Protein AF-A0A433EQ65-F1 (afdb_monomer)

pLDDT: mean 85.44, std 18.12, range [37.38, 97.94]

Solvent-accessible surface area (backbone atoms only — not comparable to full-atom values): 3579 Å² total; per-residue (Å²): 136,92,85,87,81,79,92,76,65,54,67,62,51,48,49,55,51,49,52,27,56,75,50,71,66,71,49,52,49,71,55,48,42,52,58,33,46,77,70,75,40,89,68,55,54,66,60,48,46,54,47,43,57,73,76,74,106

Mean predicted aligned error: 6.28 Å

Radius of gyration: 10.88 Å; Cα contacts (8 Å, |Δi|>4): 38; chains: 1; bounding box: 28×22×26 Å

Structure (mmCIF, N/CA/C/O backbone):
data_AF-A0A433EQ65-F1
#
_entry.id   AF-A0A433EQ65-F1
#
loop_
_atom_site.group_PDB
_atom_site.id
_atom_site.type_symbol
_atom_site.label_atom_id
_atom_site.label_alt_id
_atom_site.label_comp_id
_atom_site.label_asym_id
_atom_site.label_entity_id
_atom_site.label_seq_id
_atom_site.pdbx_PDB_ins_code
_atom_site.Cartn_x
_atom_site.Cartn_y
_atom_site.Cartn_z
_atom_site.occupancy
_atom_site.B_iso_or_equiv
_atom_site.auth_seq_id
_atom_site.auth_comp_id
_atom_site.auth_asym_id
_atom_site.auth_atom_id
_atom_site.pdbx_PDB_model_num
ATOM 1 N N . MET A 1 1 ? 17.357 -13.347 -0.617 1.00 37.38 1 MET A N 1
ATOM 2 C CA . MET A 1 1 ? 17.651 -12.200 0.274 1.00 37.38 1 MET A CA 1
ATOM 3 C C . MET A 1 1 ? 16.887 -12.402 1.575 1.00 37.38 1 MET A C 1
ATOM 5 O O . MET A 1 1 ? 15.685 -12.626 1.517 1.00 37.38 1 MET A O 1
ATOM 9 N N . LYS A 1 2 ? 17.584 -12.439 2.718 1.00 42.31 2 LYS A N 1
ATOM 10 C CA . LYS A 1 2 ? 16.987 -12.639 4.052 1.00 42.31 2 LYS A CA 1
ATOM 11 C C . LYS A 1 2 ? 16.321 -11.334 4.509 1.00 42.31 2 LYS A C 1
ATOM 13 O O . LYS A 1 2 ? 16.973 -10.296 4.462 1.00 42.31 2 LYS A O 1
A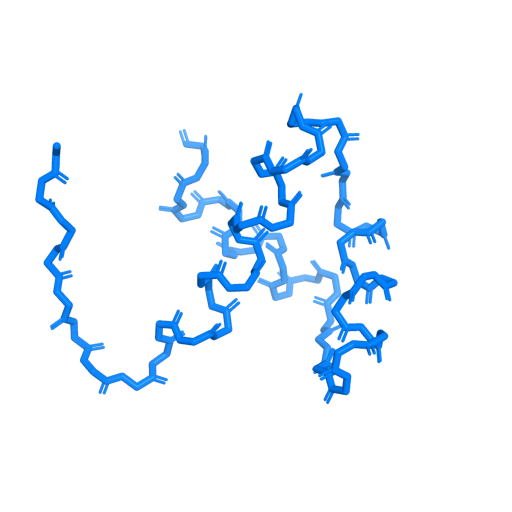TOM 18 N N . LEU A 1 3 ? 15.051 -11.381 4.924 1.00 44.81 3 LEU A N 1
ATOM 19 C CA . LEU A 1 3 ? 14.357 -10.242 5.535 1.00 44.81 3 LEU A CA 1
ATOM 20 C C . LEU A 1 3 ? 14.279 -10.465 7.051 1.00 44.81 3 LEU A C 1
ATOM 22 O O . LEU A 1 3 ? 13.622 -11.392 7.526 1.00 44.81 3 LEU A O 1
ATOM 26 N N . ASN A 1 4 ? 14.991 -9.629 7.796 1.00 51.09 4 ASN A N 1
ATOM 27 C CA . ASN A 1 4 ? 15.163 -9.731 9.242 1.00 51.09 4 ASN A CA 1
ATOM 28 C C . ASN A 1 4 ? 13.987 -9.010 9.928 1.00 51.09 4 ASN A C 1
ATOM 30 O O . ASN A 1 4 ? 13.694 -7.855 9.621 1.00 51.09 4 ASN A O 1
ATOM 34 N N . ASN A 1 5 ? 13.291 -9.700 10.831 1.00 51.41 5 ASN A N 1
ATOM 35 C CA . ASN A 1 5 ? 11.966 -9.332 11.341 1.00 51.41 5 ASN A CA 1
ATOM 36 C C . ASN A 1 5 ? 12.003 -8.814 12.797 1.00 51.41 5 ASN A C 1
ATOM 38 O O . ASN A 1 5 ? 12.286 -9.613 13.691 1.00 51.41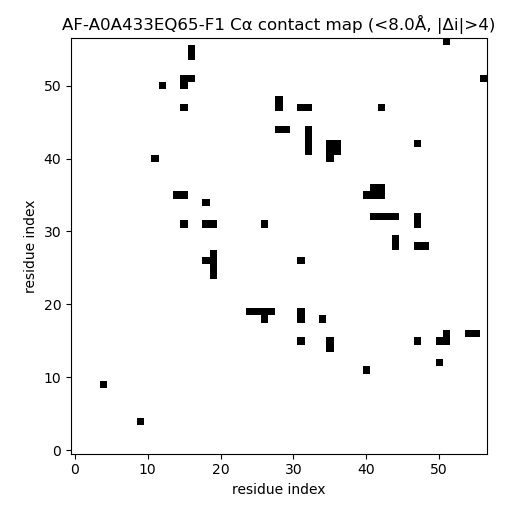 5 ASN A O 1
ATOM 42 N N . PRO A 1 6 ? 11.608 -7.551 13.076 1.00 47.00 6 PRO A N 1
ATOM 43 C CA . PRO A 1 6 ? 11.041 -7.181 14.376 1.00 47.00 6 PRO A CA 1
ATOM 44 C C . PRO A 1 6 ? 9.503 -7.274 14.365 1.00 47.00 6 PRO A C 1
ATOM 46 O O . PRO A 1 6 ? 8.798 -6.428 13.818 1.00 47.00 6 PRO A O 1
ATOM 49 N N . LYS A 1 7 ? 9.009 -8.340 14.996 1.00 49.50 7 LYS A N 1
ATOM 50 C CA . LYS A 1 7 ? 7.630 -8.842 15.086 1.00 49.50 7 LYS A CA 1
ATOM 51 C C . LYS A 1 7 ? 6.613 -7.793 15.585 1.00 49.50 7 LYS A C 1
ATOM 53 O O . LYS A 1 7 ? 6.549 -7.532 16.778 1.00 49.50 7 LYS A O 1
ATOM 58 N N . SER A 1 8 ? 5.814 -7.208 14.685 1.00 44.53 8 SER A N 1
ATOM 59 C CA . SER A 1 8 ? 4.402 -6.775 14.904 1.00 44.53 8 SER A CA 1
ATOM 60 C C . SER A 1 8 ? 3.881 -5.862 13.782 1.00 44.53 8 SER A C 1
ATOM 62 O O . SER A 1 8 ? 2.742 -6.020 13.358 1.00 44.53 8 SER A O 1
ATOM 64 N N . ASN A 1 9 ? 4.720 -4.984 13.216 1.00 53.50 9 ASN A N 1
ATOM 65 C CA . ASN A 1 9 ? 4.332 -4.085 12.109 1.00 53.50 9 ASN A CA 1
ATOM 66 C C . ASN A 1 9 ? 4.450 -4.712 10.704 1.00 53.50 9 ASN A C 1
ATOM 68 O O . ASN A 1 9 ? 3.951 -4.156 9.726 1.00 53.50 9 ASN A O 1
ATOM 72 N N . HIS A 1 10 ? 5.075 -5.888 10.597 1.00 62.00 10 HIS A N 1
ATOM 73 C CA . HIS A 1 10 ? 5.370 -6.534 9.311 1.00 62.00 10 HIS A CA 1
ATOM 74 C C . HIS A 1 10 ? 4.132 -6.922 8.517 1.00 62.00 10 HIS A C 1
ATOM 76 O O . HIS A 1 10 ? 4.204 -6.975 7.301 1.00 62.00 10 HIS A O 1
ATOM 82 N N . THR A 1 11 ? 2.993 -7.195 9.151 1.00 81.94 11 THR A N 1
ATOM 83 C CA . THR A 1 11 ? 1.802 -7.664 8.424 1.00 81.94 11 THR A CA 1
ATOM 84 C C . THR A 1 11 ? 1.246 -6.590 7.491 1.00 81.94 11 THR A C 1
ATOM 86 O O . THR A 1 11 ? 0.943 -6.876 6.334 1.00 81.94 11 THR A O 1
ATOM 89 N N . ILE A 1 12 ? 1.188 -5.342 7.961 1.00 89.50 12 ILE A N 1
ATOM 90 C CA . ILE A 1 12 ? 0.721 -4.194 7.177 1.00 89.50 12 ILE A CA 1
ATOM 91 C C . ILE A 1 12 ? 1.751 -3.801 6.115 1.00 89.50 12 ILE A C 1
ATOM 93 O O . ILE A 1 12 ? 1.391 -3.598 4.952 1.00 89.50 12 ILE A O 1
ATOM 97 N N . ASP A 1 13 ? 3.026 -3.726 6.498 1.00 92.12 13 ASP A N 1
ATOM 98 C CA . ASP A 1 13 ? 4.095 -3.327 5.584 1.00 92.12 13 ASP A CA 1
ATOM 99 C C . ASP A 1 13 ? 4.249 -4.364 4.457 1.00 92.12 13 ASP A C 1
ATOM 101 O O . ASP A 1 13 ? 4.288 -4.005 3.279 1.00 92.12 13 ASP A O 1
ATOM 105 N N . ASN A 1 14 ? 4.188 -5.660 4.786 1.00 92.06 14 ASN A N 1
ATOM 106 C CA . ASN A 1 14 ? 4.197 -6.743 3.803 1.00 92.06 14 ASN A CA 1
ATOM 107 C C . ASN A 1 14 ? 2.952 -6.728 2.916 1.00 92.06 14 ASN A C 1
ATOM 109 O O . ASN A 1 14 ? 3.065 -7.007 1.724 1.00 92.06 14 ASN A O 1
ATOM 113 N N . ALA A 1 15 ? 1.773 -6.384 3.444 1.00 94.25 15 ALA A N 1
ATOM 114 C CA . ALA A 1 15 ? 0.574 -6.245 2.620 1.00 94.25 15 ALA A CA 1
ATOM 115 C C . ALA A 1 15 ? 0.768 -5.145 1.561 1.00 94.25 15 ALA A C 1
ATOM 117 O O . ALA A 1 15 ? 0.586 -5.404 0.370 1.00 94.25 15 ALA A O 1
ATOM 118 N N . VAL A 1 16 ? 1.250 -3.962 1.965 1.00 95.06 16 VAL A N 1
ATOM 119 C CA . VAL A 1 16 ? 1.579 -2.852 1.050 1.00 95.06 16 VAL A CA 1
ATOM 120 C C . VAL A 1 16 ? 2.606 -3.279 -0.003 1.00 95.06 16 VAL A C 1
ATOM 122 O O . VAL A 1 16 ? 2.363 -3.109 -1.200 1.00 95.06 16 VAL A O 1
ATOM 125 N N . ILE A 1 17 ? 3.731 -3.861 0.427 1.00 93.62 17 ILE A N 1
ATOM 126 C CA . ILE A 1 17 ? 4.822 -4.283 -0.463 1.00 93.62 17 ILE A CA 1
ATOM 127 C C . ILE A 1 17 ? 4.342 -5.378 -1.421 1.00 93.62 17 ILE A C 1
ATOM 129 O O . ILE A 1 17 ? 4.608 -5.313 -2.620 1.00 93.62 17 ILE A O 1
ATOM 133 N N . SER A 1 18 ? 3.580 -6.357 -0.930 1.00 94.50 18 SER A N 1
ATOM 134 C CA . SER A 1 18 ? 3.070 -7.454 -1.754 1.00 94.50 18 SER A CA 1
ATOM 135 C C . SER A 1 18 ? 2.116 -6.965 -2.843 1.00 94.50 18 SER A C 1
ATOM 137 O O . SER A 1 18 ? 2.237 -7.407 -3.983 1.00 94.50 18 SER 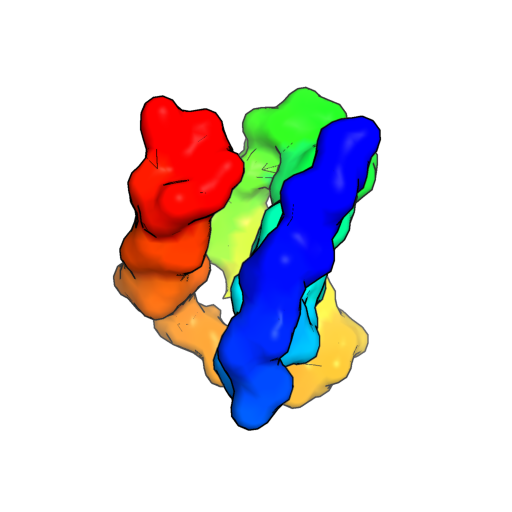A O 1
ATOM 139 N N . ILE A 1 19 ? 1.218 -6.019 -2.541 1.00 95.56 19 ILE A N 1
ATOM 140 C CA . ILE A 1 19 ? 0.321 -5.412 -3.534 1.00 95.56 19 ILE A CA 1
ATOM 141 C C . ILE A 1 19 ? 1.141 -4.653 -4.579 1.00 95.56 19 ILE A C 1
ATOM 143 O O . ILE A 1 19 ? 0.904 -4.799 -5.781 1.00 95.56 19 ILE A O 1
ATOM 147 N N . PHE A 1 20 ? 2.129 -3.872 -4.139 1.00 95.12 20 PHE A N 1
ATOM 148 C CA . PHE A 1 20 ? 2.993 -3.121 -5.042 1.00 95.12 20 PHE A CA 1
ATOM 149 C C . PHE A 1 20 ? 3.752 -4.045 -6.005 1.00 95.12 20 PHE A C 1
ATOM 151 O O . PHE A 1 20 ? 3.699 -3.846 -7.222 1.00 95.12 20 PHE A O 1
ATOM 158 N N . LEU A 1 21 ? 4.378 -5.107 -5.491 1.00 93.69 21 LEU A N 1
ATOM 159 C CA . LEU A 1 21 ? 5.112 -6.081 -6.301 1.00 93.69 21 LEU A CA 1
ATOM 160 C C . LEU A 1 21 ? 4.189 -6.880 -7.231 1.00 93.69 21 LEU A C 1
ATOM 162 O O . LEU A 1 21 ? 4.479 -6.981 -8.423 1.00 93.69 21 LEU A O 1
ATOM 166 N N . LYS A 1 22 ? 3.038 -7.362 -6.739 1.00 95.31 22 LYS A N 1
ATOM 167 C CA . LYS A 1 22 ? 2.025 -8.056 -7.560 1.00 95.31 22 LYS A CA 1
ATOM 168 C C . LYS A 1 22 ? 1.495 -7.177 -8.693 1.00 95.31 22 LYS A C 1
ATOM 170 O O . LYS A 1 22 ? 1.207 -7.676 -9.774 1.00 95.31 22 LYS A O 1
ATOM 175 N N . SER A 1 23 ? 1.429 -5.861 -8.486 1.00 93.94 23 SER A N 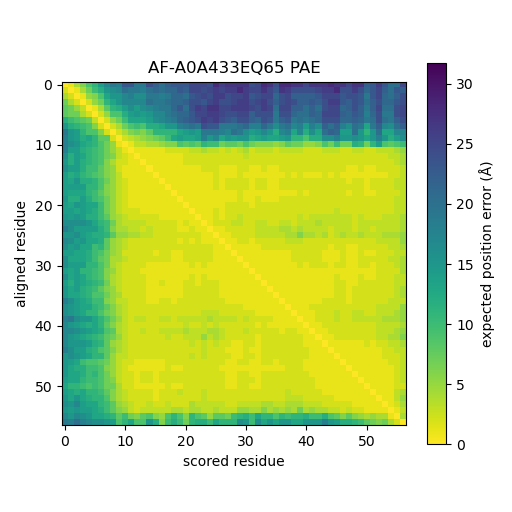1
ATOM 176 C CA . SER A 1 23 ? 1.028 -4.903 -9.523 1.00 93.94 23 SER A CA 1
ATOM 177 C C . SER A 1 23 ? 2.107 -4.611 -10.576 1.00 93.94 23 SER A C 1
ATOM 179 O O . SER A 1 23 ? 1.906 -3.739 -11.424 1.00 93.94 23 SER A O 1
ATOM 181 N N . ARG A 1 24 ? 3.260 -5.298 -10.521 1.00 94.69 24 ARG A N 1
ATOM 182 C CA . ARG A 1 24 ? 4.468 -4.984 -11.302 1.00 94.69 24 ARG A CA 1
ATOM 183 C C . ARG A 1 24 ? 4.936 -3.543 -11.084 1.00 94.69 24 ARG A C 1
ATOM 185 O O . ARG A 1 24 ? 5.334 -2.874 -12.026 1.00 94.69 24 ARG A O 1
ATOM 192 N N . LYS A 1 25 ? 4.863 -3.066 -9.834 1.00 91.88 25 LYS A N 1
ATOM 193 C CA . LYS A 1 25 ? 5.268 -1.712 -9.413 1.00 91.88 25 LYS A CA 1
ATOM 194 C C . LYS A 1 25 ? 4.444 -0.565 -10.027 1.00 91.88 25 LYS A C 1
ATOM 196 O O . LYS A 1 25 ? 4.827 0.593 -9.912 1.00 91.88 25 LYS A O 1
ATOM 201 N N . ASN A 1 26 ? 3.285 -0.857 -10.624 1.00 94.38 26 ASN A N 1
ATOM 202 C CA . ASN A 1 26 ? 2.451 0.148 -11.298 1.00 94.38 26 ASN A CA 1
ATOM 203 C C . ASN A 1 26 ? 1.458 0.856 -10.366 1.00 94.38 26 ASN A C 1
ATOM 205 O O . ASN A 1 26 ? 0.783 1.810 -10.765 1.00 94.38 26 ASN A O 1
ATOM 209 N N . TYR A 1 27 ? 1.262 0.351 -9.148 1.00 96.56 27 TYR A N 1
ATOM 210 C CA . TYR A 1 27 ? 0.269 0.903 -8.234 1.00 96.56 27 TYR A CA 1
ATOM 211 C C . TYR A 1 27 ? 0.888 1.940 -7.305 1.00 96.56 27 TYR A C 1
ATOM 213 O O . TYR A 1 27 ? 1.710 1.624 -6.455 1.00 96.56 27 TYR A O 1
ATOM 221 N N . GLY A 1 28 ? 0.412 3.180 -7.415 1.00 94.94 28 GLY A N 1
ATOM 222 C CA . GLY A 1 28 ? 0.656 4.209 -6.408 1.00 94.94 28 GLY A CA 1
ATOM 223 C C . GLY A 1 28 ? -0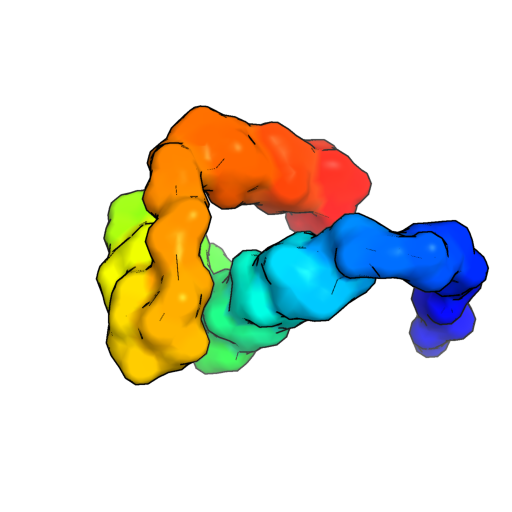.223 4.041 -5.163 1.00 94.94 28 GLY A C 1
ATOM 224 O O . GLY A 1 28 ? -1.147 3.220 -5.117 1.00 94.94 28 GLY A O 1
ATOM 225 N N . THR A 1 29 ? -0.001 4.903 -4.169 1.00 96.69 29 THR A N 1
ATOM 226 C CA . THR A 1 29 ? -0.668 4.861 -2.851 1.00 96.69 29 THR A CA 1
ATOM 227 C C . THR A 1 29 ? -2.201 4.825 -2.926 1.00 96.69 29 THR A C 1
ATOM 229 O O . THR A 1 29 ? -2.846 4.181 -2.099 1.00 96.69 29 THR A O 1
ATOM 232 N N . ARG A 1 30 ? -2.809 5.459 -3.943 1.00 97.38 30 ARG A N 1
ATOM 233 C CA . ARG A 1 30 ? -4.261 5.416 -4.191 1.00 97.38 30 ARG A CA 1
ATOM 234 C C . ARG A 1 30 ? -4.763 4.003 -4.503 1.00 97.38 30 ARG A C 1
ATOM 236 O O . ARG A 1 30 ? -5.746 3.588 -3.899 1.00 97.38 30 ARG A O 1
ATOM 243 N N . LYS A 1 31 ? -4.118 3.286 -5.430 1.00 97.94 31 LYS A N 1
ATOM 244 C CA . LYS A 1 31 ? -4.532 1.927 -5.828 1.00 97.94 31 LYS A CA 1
ATOM 245 C C . LYS A 1 31 ? -4.226 0.912 -4.728 1.00 97.94 31 LYS A C 1
ATOM 247 O O . LYS A 1 31 ? -5.062 0.062 -4.444 1.00 97.94 31 LYS A O 1
ATOM 252 N N . ILE A 1 32 ? -3.088 1.067 -4.048 1.00 97.38 32 ILE A N 1
ATOM 253 C CA . ILE A 1 32 ? -2.733 0.230 -2.893 1.00 97.38 32 ILE A CA 1
ATOM 254 C C . ILE A 1 32 ? -3.777 0.372 -1.779 1.00 97.38 32 ILE A C 1
ATOM 256 O O . ILE A 1 32 ? -4.220 -0.634 -1.239 1.00 97.38 32 ILE A O 1
ATOM 260 N N . LYS A 1 33 ? -4.247 1.593 -1.480 1.00 97.75 33 LYS A N 1
ATOM 261 C CA . LYS A 1 33 ? -5.307 1.809 -0.480 1.00 97.75 33 LYS A CA 1
ATOM 262 C C . LYS A 1 33 ? -6.593 1.040 -0.807 1.00 97.75 33 LYS A C 1
ATOM 264 O O . LYS A 1 33 ? -7.200 0.488 0.102 1.00 97.75 33 LYS A O 1
ATOM 269 N N . VAL A 1 34 ? -7.006 1.013 -2.077 1.00 97.88 34 VAL A N 1
ATOM 270 C CA . VAL A 1 34 ? -8.206 0.273 -2.512 1.00 97.88 34 VAL A CA 1
ATOM 271 C C . VAL A 1 34 ? -8.012 -1.233 -2.321 1.00 97.88 34 VAL A C 1
ATOM 273 O O . VAL A 1 34 ? -8.872 -1.879 -1.736 1.00 97.88 34 VAL A O 1
ATOM 276 N N . MET A 1 35 ? -6.861 -1.771 -2.735 1.00 97.00 35 MET A N 1
ATOM 277 C CA . MET A 1 35 ? -6.527 -3.193 -2.560 1.00 97.00 35 MET A CA 1
ATOM 278 C C . MET A 1 35 ? -6.454 -3.606 -1.082 1.00 97.00 35 MET A C 1
ATOM 280 O O . MET A 1 35 ? -6.925 -4.674 -0.713 1.00 97.00 35 MET A O 1
ATOM 284 N N . LEU A 1 36 ? -5.912 -2.748 -0.215 1.00 96.38 36 LEU A N 1
ATOM 285 C CA . LEU A 1 36 ? -5.890 -2.992 1.229 1.00 96.38 36 LEU A CA 1
ATOM 286 C C . LEU A 1 36 ? -7.294 -2.972 1.840 1.00 96.38 36 LEU A C 1
ATOM 288 O O . LEU A 1 36 ? -7.610 -3.823 2.665 1.00 96.38 36 LEU A O 1
ATOM 292 N N . ALA A 1 37 ? -8.156 -2.048 1.406 1.00 96.38 37 ALA A N 1
ATOM 293 C CA . ALA A 1 37 ? -9.535 -1.985 1.882 1.00 96.38 37 ALA A CA 1
ATOM 294 C C . ALA A 1 37 ? -10.325 -3.258 1.528 1.00 96.38 37 ALA A C 1
ATOM 296 O O . ALA A 1 37 ? -11.105 -3.726 2.349 1.00 96.38 37 ALA A O 1
ATOM 297 N N . GLN A 1 38 ? -10.064 -3.869 0.364 1.00 95.62 38 GLN A N 1
ATOM 298 C CA . GLN A 1 38 ? -10.632 -5.175 -0.014 1.00 95.62 38 GLN A CA 1
ATOM 299 C C . GLN A 1 38 ? -10.182 -6.320 0.908 1.00 95.62 38 GLN A C 1
ATOM 301 O O . GLN A 1 38 ? -10.860 -7.336 1.004 1.00 95.62 38 GLN A O 1
ATOM 306 N N . GLN A 1 39 ? -9.054 -6.156 1.601 1.00 93.12 39 GLN A N 1
ATOM 307 C CA . GLN A 1 39 ? -8.533 -7.096 2.596 1.00 93.12 39 GLN A CA 1
ATOM 308 C C . GLN A 1 39 ? -8.935 -6.716 4.032 1.00 93.12 39 GLN A C 1
ATOM 310 O O . GLN A 1 39 ? -8.365 -7.241 4.984 1.00 93.12 39 GLN A O 1
ATOM 315 N N . ASN A 1 40 ? -9.888 -5.791 4.202 1.00 93.62 40 ASN A N 1
ATOM 316 C CA . ASN A 1 40 ? -10.287 -5.212 5.490 1.00 93.62 40 ASN A CA 1
ATOM 317 C C . ASN A 1 40 ? -9.150 -4.477 6.230 1.00 93.62 40 ASN A C 1
ATOM 319 O O . ASN A 1 40 ? -9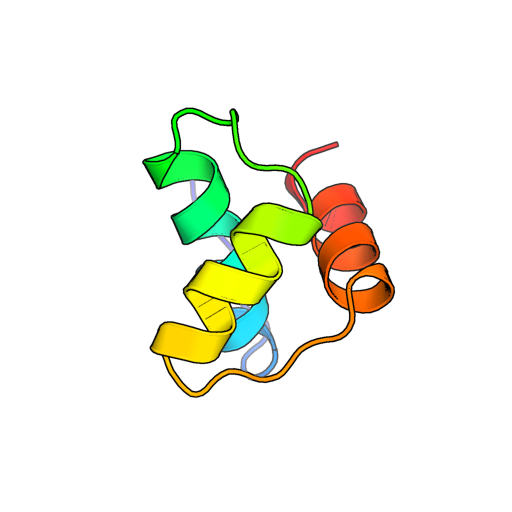.208 -4.276 7.442 1.00 93.62 40 ASN A O 1
ATOM 323 N N . ILE A 1 41 ? -8.118 -4.029 5.506 1.00 93.88 41 ILE A N 1
ATOM 324 C CA . ILE A 1 41 ? -7.007 -3.244 6.050 1.00 93.88 41 ILE A CA 1
ATOM 325 C C . ILE A 1 41 ? -7.224 -1.769 5.696 1.00 93.88 41 ILE A C 1
ATOM 327 O O . ILE A 1 41 ? -7.037 -1.335 4.557 1.00 93.88 41 ILE A O 1
ATOM 331 N N . LEU A 1 42 ? -7.588 -0.959 6.690 1.00 94.69 42 LEU A N 1
ATOM 332 C CA . LEU A 1 42 ? -7.795 0.479 6.514 1.00 94.69 42 LEU A CA 1
ATOM 333 C C . LEU A 1 42 ? -6.515 1.261 6.824 1.00 94.69 42 LEU A C 1
ATOM 335 O O . LEU A 1 42 ? -6.069 1.343 7.966 1.00 94.69 42 LEU A O 1
ATOM 339 N N . LEU A 1 43 ? -5.931 1.885 5.796 1.00 94.81 43 LEU A N 1
ATOM 340 C CA . LEU A 1 43 ? -4.753 2.749 5.931 1.00 94.81 43 LEU A CA 1
ATOM 341 C C . LEU A 1 43 ? -4.927 4.096 5.229 1.00 94.81 43 LEU A C 1
ATOM 343 O O . LEU A 1 43 ? -5.591 4.227 4.194 1.00 94.81 43 LEU A O 1
ATOM 347 N N . SER A 1 44 ? -4.264 5.117 5.773 1.00 96.50 44 SER A N 1
ATOM 348 C CA . SER A 1 44 ? -4.134 6.416 5.116 1.00 96.50 44 SER A CA 1
ATOM 349 C C . SER A 1 44 ? -3.096 6.356 3.991 1.00 96.50 44 SER A C 1
ATOM 351 O O . SER A 1 44 ? -2.120 5.605 4.053 1.00 96.50 44 SER A O 1
ATOM 353 N N . ARG A 1 45 ? -3.265 7.193 2.958 1.00 96.25 45 ARG A N 1
ATOM 354 C CA . ARG A 1 45 ? -2.290 7.278 1.855 1.00 96.25 45 ARG A CA 1
ATOM 355 C C . ARG A 1 45 ? -0.909 7.727 2.338 1.00 96.25 45 ARG A C 1
ATOM 357 O O . ARG A 1 45 ? 0.085 7.250 1.806 1.00 96.25 45 ARG A O 1
ATOM 364 N N . ILE A 1 46 ? -0.852 8.581 3.366 1.00 96.94 46 ILE A N 1
ATOM 365 C CA . ILE A 1 46 ? 0.399 9.047 3.985 1.00 96.94 46 ILE A CA 1
ATOM 366 C C . ILE A 1 46 ? 1.141 7.876 4.637 1.00 96.94 46 ILE A C 1
ATOM 368 O O . ILE A 1 46 ? 2.342 7.728 4.432 1.00 96.94 46 ILE A O 1
ATOM 372 N N . LYS A 1 47 ? 0.437 7.008 5.379 1.00 95.06 47 LYS A N 1
ATOM 373 C CA . LYS A 1 47 ? 1.053 5.828 6.001 1.00 95.06 47 LYS A CA 1
ATOM 374 C C . LYS A 1 47 ? 1.589 4.861 4.942 1.00 95.06 47 LYS A C 1
ATOM 376 O O . LYS A 1 47 ? 2.732 4.440 5.052 1.00 95.06 47 LYS A O 1
ATOM 381 N N . ILE A 1 48 ? 0.829 4.615 3.871 1.00 96.00 48 ILE 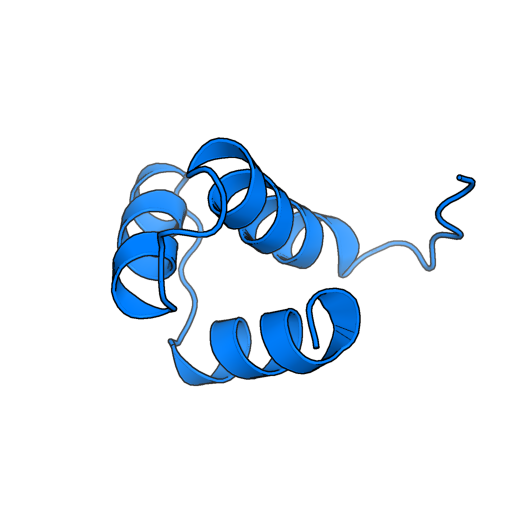A N 1
ATOM 382 C CA . ILE A 1 48 ? 1.297 3.823 2.718 1.00 96.00 48 ILE A CA 1
ATOM 383 C C . ILE A 1 48 ? 2.539 4.467 2.084 1.00 96.00 48 ILE A C 1
ATOM 385 O O . ILE A 1 48 ? 3.508 3.771 1.815 1.00 96.00 48 ILE A O 1
ATOM 389 N N . SER A 1 49 ? 2.547 5.791 1.899 1.00 95.38 49 SER A N 1
ATOM 390 C CA . SER A 1 49 ? 3.698 6.517 1.348 1.00 95.38 49 SER A CA 1
ATOM 391 C C . SER A 1 49 ? 4.955 6.346 2.201 1.00 95.38 49 SER A C 1
ATOM 393 O O . SER A 1 49 ? 6.017 6.079 1.654 1.00 95.38 49 SER A O 1
ATOM 395 N N . LYS A 1 50 ? 4.839 6.451 3.533 1.00 95.00 50 LYS A N 1
ATOM 396 C CA . LYS A 1 50 ? 5.963 6.234 4.460 1.00 95.00 50 LYS A CA 1
ATOM 397 C C . LYS A 1 50 ? 6.497 4.801 4.388 1.00 95.00 50 LYS A C 1
ATOM 399 O O . LYS A 1 50 ? 7.705 4.603 4.423 1.00 95.00 50 LYS A O 1
ATOM 404 N N . ILE A 1 51 ? 5.608 3.813 4.261 1.00 93.50 51 ILE A N 1
ATOM 405 C CA . ILE A 1 51 ? 5.995 2.406 4.081 1.00 93.50 51 ILE A CA 1
ATOM 406 C C . ILE A 1 51 ? 6.731 2.231 2.748 1.00 93.50 51 ILE A C 1
ATOM 408 O O . ILE A 1 51 ? 7.802 1.634 2.716 1.00 93.50 51 ILE A O 1
ATOM 412 N N . MET A 1 52 ? 6.209 2.797 1.656 1.00 92.06 52 MET A N 1
ATOM 413 C CA . MET A 1 52 ? 6.882 2.735 0.356 1.00 92.06 52 MET A CA 1
ATOM 414 C C . MET A 1 52 ? 8.261 3.406 0.393 1.00 92.06 52 MET A C 1
ATOM 416 O O . MET A 1 52 ? 9.223 2.817 -0.082 1.00 92.06 52 MET A O 1
ATOM 420 N N . GLN A 1 53 ? 8.390 4.577 1.020 1.00 93.31 53 GLN A N 1
ATOM 421 C CA . GLN A 1 53 ? 9.684 5.254 1.186 1.00 93.31 53 GLN A CA 1
ATOM 422 C C . GLN A 1 53 ? 10.685 4.448 2.018 1.00 93.31 53 GLN A C 1
ATOM 424 O O . GLN A 1 53 ? 11.880 4.562 1.802 1.00 93.31 53 GLN A O 1
ATOM 429 N N . ARG A 1 54 ? 10.216 3.643 2.976 1.00 90.69 54 ARG A N 1
ATOM 430 C CA . ARG A 1 54 ? 11.088 2.840 3.84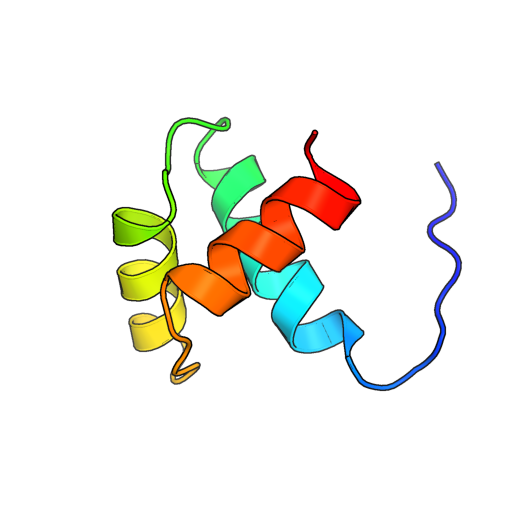1 1.00 90.69 54 ARG A CA 1
ATOM 431 C C . ARG A 1 54 ? 11.654 1.595 3.148 1.00 90.69 54 ARG A C 1
ATOM 433 O O . ARG A 1 54 ? 12.702 1.118 3.567 1.00 90.69 54 ARG A O 1
ATOM 440 N N . TYR A 1 55 ? 10.944 1.037 2.164 1.00 84.81 55 TYR A N 1
ATOM 441 C CA . TYR A 1 55 ? 11.245 -0.298 1.621 1.00 84.81 55 TYR A CA 1
ATOM 442 C C . TYR A 1 55 ? 11.392 -0.378 0.096 1.00 84.81 55 TYR A C 1
ATOM 444 O O . TYR A 1 55 ? 11.880 -1.388 -0.405 1.00 84.81 55 TYR A O 1
ATOM 452 N N . ILE A 1 56 ? 10.907 0.614 -0.651 1.00 79.00 56 ILE A N 1
ATOM 453 C CA . ILE A 1 56 ? 10.868 0.597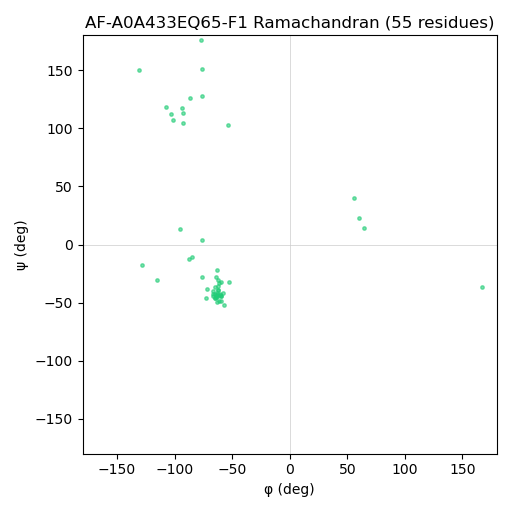 -2.125 1.00 79.00 56 ILE A CA 1
ATOM 454 C C . ILE A 1 56 ? 11.760 1.689 -2.730 1.00 79.00 56 ILE A C 1
ATOM 456 O O . ILE A 1 56 ? 12.243 1.500 -3.845 1.00 79.00 56 ILE A O 1
ATOM 460 N N . THR A 1 57 ? 11.927 2.816 -2.031 1.00 62.47 57 THR A N 1
ATOM 461 C CA . THR A 1 57 ? 12.852 3.906 -2.399 1.00 62.47 57 THR A CA 1
ATOM 462 C C . THR A 1 57 ? 14.219 3.628 -1.799 1.00 62.47 57 THR A C 1
ATOM 464 O O . THR A 1 57 ? 15.210 3.826 -2.527 1.00 62.47 57 THR A O 1
#

Organism: NCBI:txid2138

Foldseek 3Di:
DDDDDDPDCCVVLVLLVVVCVVVVNPDQLVNSQVVCVVVVHHDDSVVSVVSCVVPVD

InterPro domains:
  IPR025948 HTH-like domain [PF13276] (14-54)

Sequence (57 aa):
MKLNNPKSNHTIDNAVISIFLKSRKNYGTRKIKVMLAQQNILLSRIKISKIMQRYIT

Nearest PDB structures (foldseek):
  5nhk-assembly1_B  TM=6.911E-01  e=1.774E+00  Francisella tularensis
  5nbc-assembly1_C  TM=6.765E-01  e=2.156E+00  Francisella tularensis
  2w1o-assembly1_B  TM=7.287E-01  e=5.029E+00  Homo sapiens
  2lbf-assembly1_A  TM=5.919E-01  e=9.647E+00  Homo sapiens
  7yv9-assembly1_C  TM=4.233E-01  e=7.935E+00  Mus musculus

Secondary structure (DSSP, 8-state):
------TTSHHHHHHHHHHHHHTTT---HHHHHHHHHHTT----HHHHHHHHHHHT-